Protein AF-A0A7C2ER13-F1 (afdb_monomer)

Secondary structure (DSSP, 8-state):
-HHHHS---GGG------TTSS-SS-SSSHHHHHHHS--------HHHHHHS------PPPP--PPPPPPP-

Mean predicted aligned error: 13.24 Å

Structure (mmCIF, N/CA/C/O backbone):
data_AF-A0A7C2ER13-F1
#
_entry.id   AF-A0A7C2ER13-F1
#
loop_
_atom_site.group_PDB
_atom_site.id
_atom_site.type_symbol
_atom_site.label_atom_id
_atom_site.label_alt_id
_atom_site.label_comp_id
_atom_site.label_asym_id
_atom_site.label_entity_id
_atom_site.label_seq_id
_atom_site.pdbx_PDB_ins_code
_atom_site.Cartn_x
_atom_site.Cartn_y
_atom_site.Cartn_z
_atom_site.occupancy
_atom_site.B_iso_or_equiv
_atom_site.auth_seq_id
_atom_site.auth_comp_id
_atom_site.auth_asym_id
_atom_site.auth_atom_id
_atom_site.pdbx_PDB_model_num
ATOM 1 N N . LEU A 1 1 ? 1.084 -8.785 12.365 1.00 79.12 1 LEU A N 1
ATOM 2 C CA . LEU A 1 1 ? 1.963 -7.683 12.816 1.00 79.12 1 LEU A CA 1
ATOM 3 C C . LEU A 1 1 ? 1.147 -6.478 13.312 1.00 79.12 1 LEU A C 1
ATOM 5 O O . LEU A 1 1 ? 1.018 -6.346 14.517 1.00 79.12 1 LEU A O 1
ATOM 9 N N . PHE A 1 2 ? 0.523 -5.671 12.442 1.00 83.69 2 PHE A N 1
ATOM 10 C CA . PHE A 1 2 ? -0.176 -4.427 12.831 1.00 83.69 2 PHE A CA 1
ATOM 11 C C . PHE A 1 2 ? -1.304 -4.598 13.859 1.00 83.69 2 PHE A C 1
ATOM 13 O O . PHE A 1 2 ? -1.278 -3.946 14.897 1.00 83.69 2 PHE A O 1
ATOM 20 N N . ALA A 1 3 ? -2.228 -5.537 13.637 1.00 81.75 3 ALA A N 1
ATOM 21 C CA . ALA A 1 3 ? -3.318 -5.774 14.588 1.00 81.75 3 ALA A CA 1
ATOM 22 C C . ALA A 1 3 ? -2.865 -6.425 15.905 1.00 81.75 3 ALA A C 1
ATOM 24 O O . ALA A 1 3 ? -3.344 -6.062 16.969 1.00 81.75 3 ALA A O 1
ATOM 25 N N . GLY A 1 4 ? -1.950 -7.398 15.838 1.00 84.62 4 GLY A N 1
ATOM 26 C CA . GLY A 1 4 ? -1.576 -8.209 17.005 1.00 84.62 4 GLY A CA 1
ATOM 27 C C . GLY A 1 4 ? -0.424 -7.650 17.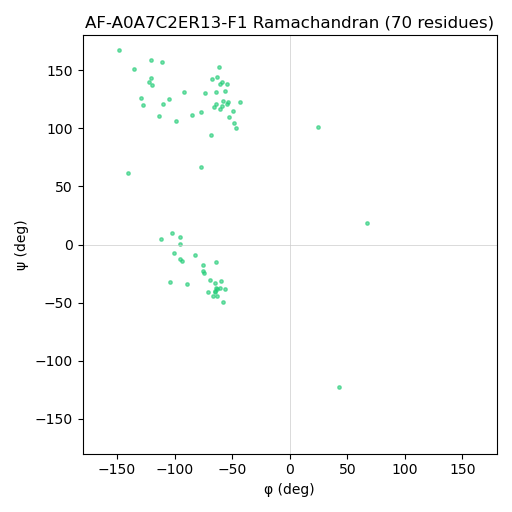842 1.00 84.62 4 GLY A C 1
ATOM 28 O O . GLY A 1 4 ? -0.411 -7.832 19.049 1.00 84.62 4 GLY A O 1
ATOM 29 N N . ARG A 1 5 ? 0.552 -6.983 17.213 1.00 89.75 5 ARG A N 1
ATOM 30 C CA . ARG A 1 5 ? 1.769 -6.486 17.881 1.00 89.75 5 ARG A CA 1
ATOM 31 C C . ARG A 1 5 ? 1.737 -4.982 18.132 1.00 89.75 5 ARG A C 1
ATOM 33 O O . ARG A 1 5 ? 2.314 -4.532 19.110 1.00 89.75 5 ARG A O 1
ATOM 40 N N . TYR A 1 6 ? 1.084 -4.222 17.255 1.00 88.94 6 TYR A N 1
ATOM 41 C CA . TYR A 1 6 ? 1.080 -2.756 17.306 1.00 88.94 6 TYR A CA 1
ATOM 42 C C . TYR A 1 6 ? -0.284 -2.157 17.666 1.00 88.94 6 TYR A C 1
ATOM 44 O O . TYR A 1 6 ? -0.432 -0.942 17.663 1.00 88.94 6 TYR A O 1
ATOM 52 N N . GLY A 1 7 ? -1.281 -2.991 17.983 1.00 90.06 7 GLY A N 1
ATOM 53 C CA . GLY A 1 7 ? -2.572 -2.534 18.499 1.00 90.06 7 GLY A CA 1
ATOM 54 C C . GLY A 1 7 ? -3.425 -1.737 17.508 1.00 90.06 7 GLY A C 1
ATOM 55 O O . GLY A 1 7 ? -4.343 -1.049 17.938 1.00 90.06 7 GLY A O 1
ATOM 56 N N . VAL A 1 8 ? -3.156 -1.817 16.198 1.00 88.81 8 VAL A N 1
ATOM 57 C CA . VAL A 1 8 ? -3.972 -1.138 15.177 1.00 88.81 8 VAL A CA 1
ATOM 58 C C . VAL A 1 8 ? -5.271 -1.929 14.962 1.00 88.81 8 VAL A C 1
ATOM 60 O O . VAL A 1 8 ? -5.209 -3.059 14.462 1.00 88.81 8 VAL A O 1
ATOM 63 N N . PRO A 1 9 ? -6.458 -1.391 15.311 1.00 91.50 9 PRO A N 1
ATOM 64 C CA . PRO A 1 9 ? -7.712 -2.126 15.166 1.00 91.50 9 PRO A CA 1
ATOM 65 C C . PRO A 1 9 ? -7.978 -2.498 13.706 1.00 91.50 9 PRO A C 1
ATOM 67 O O . PRO A 1 9 ? -7.812 -1.674 12.809 1.00 91.50 9 PRO A O 1
ATOM 70 N N . ARG A 1 10 ? -8.454 -3.725 13.453 1.00 88.38 10 ARG A N 1
ATOM 71 C CA . ARG A 1 10 ? -8.756 -4.192 12.084 1.00 88.38 10 ARG A CA 1
ATOM 72 C C . ARG A 1 10 ? -9.812 -3.342 11.383 1.00 88.38 10 ARG A C 1
ATOM 74 O O . ARG A 1 10 ? -9.726 -3.165 10.178 1.00 88.38 10 ARG A O 1
ATOM 81 N N . SER A 1 11 ? -10.753 -2.783 12.140 1.00 91.69 11 SER A N 1
ATOM 82 C CA . SER A 1 11 ? -11.781 -1.865 11.639 1.00 91.69 11 SER A CA 1
ATOM 83 C C . SER A 1 11 ? -11.228 -0.548 11.084 1.00 91.69 11 SER A C 1
ATOM 85 O O . SER A 1 11 ? -11.951 0.160 10.396 1.00 91.69 11 SER A O 1
ATOM 87 N N . ARG A 1 12 ? -9.962 -0.212 11.368 1.00 89.12 12 ARG A N 1
ATOM 88 C CA . ARG A 1 12 ? -9.265 0.979 10.856 1.00 89.12 12 ARG A CA 1
ATOM 89 C C . ARG A 1 12 ? -8.29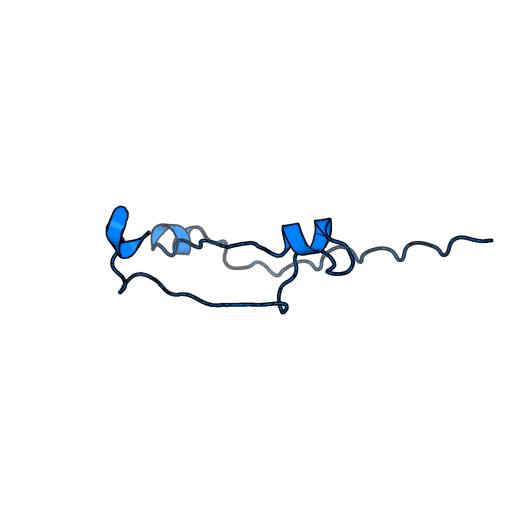0 0.668 9.718 1.00 89.12 12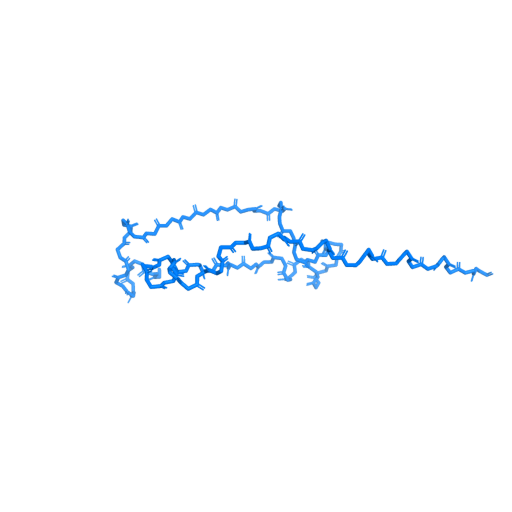 ARG A C 1
ATOM 91 O O . ARG A 1 12 ? -7.492 1.525 9.357 1.00 89.12 12 ARG A O 1
ATOM 98 N N . MET A 1 13 ? -8.304 -0.552 9.182 1.00 88.62 13 MET A N 1
ATOM 99 C CA . MET A 1 13 ? -7.398 -0.970 8.113 1.00 88.62 13 MET A CA 1
ATOM 100 C C . MET A 1 13 ? -8.186 -1.388 6.873 1.00 88.62 13 MET A C 1
ATOM 102 O O . MET A 1 13 ? -9.158 -2.132 6.971 1.00 88.62 13 MET A O 1
ATOM 106 N N . SER A 1 14 ? -7.706 -0.961 5.708 1.00 89.44 14 SER A N 1
ATOM 107 C CA . SER A 1 14 ? -8.106 -1.480 4.401 1.00 89.44 14 SER A CA 1
ATOM 108 C C . SER A 1 14 ? -6.870 -2.041 3.701 1.00 89.44 14 SER A C 1
ATOM 110 O O . SER A 1 14 ? -5.772 -1.512 3.873 1.00 89.44 14 SER A O 1
ATOM 112 N N . ILE A 1 15 ? -7.029 -3.140 2.965 1.00 88.81 15 ILE A N 1
ATOM 113 C CA . ILE A 1 15 ? -5.935 -3.818 2.262 1.00 88.81 15 ILE A CA 1
ATOM 114 C C . ILE A 1 15 ? -6.374 -4.030 0.818 1.00 88.81 15 ILE A C 1
ATOM 116 O O . ILE A 1 15 ? -7.416 -4.635 0.574 1.00 88.81 15 ILE A O 1
ATOM 120 N N . ALA A 1 16 ? -5.553 -3.574 -0.121 1.00 88.31 16 ALA A N 1
ATOM 121 C CA . ALA A 1 16 ? -5.705 -3.840 -1.544 1.00 88.31 16 ALA A CA 1
ATOM 122 C C . ALA A 1 16 ? -4.435 -4.517 -2.070 1.00 88.31 16 ALA A C 1
ATOM 124 O O . ALA A 1 16 ? -3.325 -4.160 -1.674 1.00 88.31 16 ALA A O 1
ATOM 125 N N . ALA A 1 17 ? -4.602 -5.506 -2.947 1.00 85.81 17 ALA A N 1
ATOM 126 C CA . ALA A 1 17 ? -3.501 -6.190 -3.612 1.00 85.81 17 ALA A CA 1
ATOM 127 C C . ALA A 1 17 ? -3.497 -5.799 -5.091 1.00 85.81 17 ALA A C 1
ATOM 129 O O . ALA A 1 17 ? -4.478 -6.034 -5.792 1.00 85.81 17 ALA A O 1
ATOM 130 N N . TYR A 1 18 ? -2.395 -5.210 -5.553 1.00 81.62 18 TYR A N 1
ATOM 131 C CA . TYR A 1 18 ? -2.281 -4.689 -6.919 1.00 81.62 18 TYR A CA 1
ATOM 132 C C . TYR A 1 18 ? -1.527 -5.610 -7.883 1.00 81.62 18 TYR A C 1
ATOM 134 O O . TYR A 1 18 ? -1.554 -5.350 -9.083 1.00 81.62 18 TYR A O 1
ATOM 142 N N . ALA A 1 19 ? -0.925 -6.698 -7.384 1.00 81.56 19 ALA A N 1
ATOM 143 C CA . ALA A 1 19 ? -0.144 -7.653 -8.176 1.00 81.56 19 ALA A CA 1
ATOM 144 C C . ALA A 1 19 ? 0.763 -6.918 -9.188 1.00 81.56 19 ALA A C 1
ATOM 146 O O . ALA A 1 19 ? 1.524 -6.036 -8.792 1.00 81.56 19 ALA A O 1
ATOM 147 N N . ASP A 1 20 ? 0.617 -7.216 -10.477 1.00 76.12 20 ASP A N 1
ATOM 148 C CA . ASP A 1 20 ? 1.461 -6.681 -11.549 1.00 76.12 20 ASP A CA 1
ATOM 149 C C . ASP A 1 20 ? 0.860 -5.440 -12.235 1.00 76.12 20 ASP A C 1
ATOM 151 O O . ASP A 1 20 ? 1.396 -4.962 -13.230 1.00 76.12 20 ASP A O 1
ATOM 155 N N . ASN A 1 21 ? -0.252 -4.899 -11.722 1.00 79.06 21 ASN A N 1
ATOM 156 C CA . ASN A 1 21 ? -0.985 -3.801 -12.369 1.00 79.06 21 ASN A CA 1
ATOM 157 C C . ASN A 1 21 ? -0.398 -2.409 -12.083 1.00 79.06 21 ASN A C 1
ATOM 159 O O . ASN A 1 21 ? -0.838 -1.427 -12.673 1.00 79.06 21 ASN A O 1
ATOM 163 N N . ALA A 1 22 ? 0.569 -2.308 -11.168 1.00 77.75 22 ALA A N 1
ATOM 164 C CA . ALA A 1 22 ? 1.225 -1.049 -10.813 1.00 77.75 22 ALA A CA 1
ATOM 165 C C . ALA A 1 22 ? 2.742 -1.238 -10.593 1.00 77.75 22 ALA A C 1
ATOM 167 O O . ALA A 1 22 ? 3.239 -1.030 -9.476 1.00 77.75 22 ALA A O 1
ATOM 168 N N . PRO A 1 23 ? 3.505 -1.668 -11.613 1.00 82.50 23 PRO A N 1
ATOM 169 C CA . PRO A 1 23 ? 4.950 -1.806 -11.490 1.00 82.50 23 PRO A CA 1
ATOM 170 C C . PRO A 1 23 ? 5.609 -0.425 -11.346 1.00 82.50 23 PRO A C 1
ATOM 172 O O . PRO A 1 23 ? 5.183 0.540 -11.974 1.00 82.50 23 PRO A O 1
ATOM 175 N N . VAL A 1 24 ? 6.646 -0.324 -10.512 1.00 83.56 24 VAL A N 1
ATOM 176 C CA . VAL A 1 24 ? 7.514 0.876 -10.454 1.00 83.56 24 VAL A CA 1
ATOM 177 C C . VAL A 1 24 ? 8.733 0.739 -11.355 1.00 83.56 24 VAL A C 1
ATOM 179 O O . VAL A 1 24 ? 9.414 1.726 -11.613 1.00 83.56 24 VAL A O 1
ATOM 182 N N . ASP A 1 25 ? 9.013 -0.477 -11.821 1.00 85.75 25 ASP A N 1
ATOM 183 C CA . ASP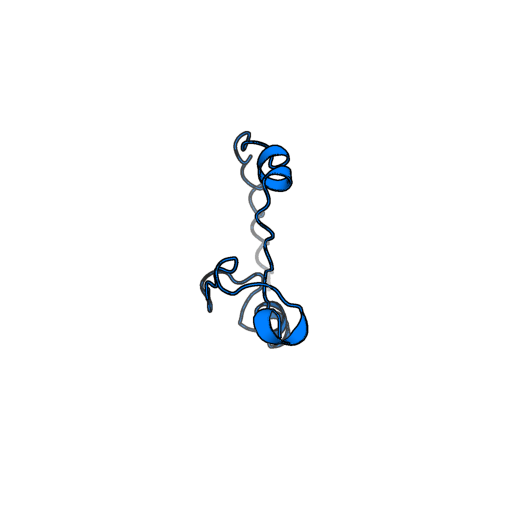 A 1 25 ? 10.103 -0.796 -12.734 1.00 85.75 25 ASP A CA 1
ATOM 184 C C . ASP A 1 25 ? 9.726 -1.982 -13.642 1.00 85.75 25 ASP A C 1
ATOM 186 O O . ASP A 1 25 ? 8.744 -2.684 -13.385 1.00 85.75 25 ASP A O 1
ATOM 190 N N . GLY A 1 26 ? 10.495 -2.230 -14.702 1.00 85.81 26 GLY A N 1
ATOM 191 C CA . GLY A 1 26 ? 10.290 -3.370 -15.601 1.00 85.81 26 GLY A CA 1
ATOM 192 C C . GLY A 1 26 ? 10.425 -4.727 -14.892 1.00 85.81 26 GLY A C 1
ATOM 193 O O . GLY A 1 26 ? 11.147 -4.864 -13.909 1.00 85.81 26 GLY A O 1
ATOM 194 N N . ASN A 1 27 ? 9.747 -5.759 -15.402 1.00 85.69 27 ASN A N 1
ATOM 195 C CA . ASN A 1 27 ? 9.778 -7.118 -14.831 1.00 85.69 27 ASN A CA 1
ATOM 196 C C . ASN A 1 27 ? 10.807 -8.054 -15.496 1.00 85.69 27 ASN A C 1
ATOM 198 O O . ASN A 1 27 ? 10.920 -9.218 -15.106 1.00 85.69 27 ASN A O 1
ATOM 202 N N . ASP A 1 28 ? 11.558 -7.561 -16.480 1.00 88.50 28 ASP A N 1
ATOM 203 C CA . ASP A 1 28 ? 12.459 -8.382 -17.299 1.00 88.50 28 ASP A CA 1
ATOM 204 C C . ASP A 1 28 ? 13.735 -8.797 -16.552 1.00 88.50 28 ASP A C 1
ATOM 206 O O . ASP A 1 28 ? 14.348 -9.816 -16.868 1.00 88.50 28 ASP A O 1
ATOM 210 N N . THR A 1 29 ? 14.132 -8.031 -15.532 1.00 91.12 29 THR A N 1
ATOM 211 C CA . THR A 1 29 ? 15.330 -8.286 -14.722 1.00 91.12 29 THR A CA 1
ATOM 212 C C . THR A 1 29 ? 14.963 -8.708 -13.301 1.00 91.12 29 THR A C 1
ATOM 214 O O . THR A 1 29 ? 13.872 -8.416 -12.801 1.00 91.12 29 THR A O 1
ATOM 217 N N . GLU A 1 30 ? 15.870 -9.412 -12.614 1.00 89.25 30 GLU A N 1
ATOM 218 C CA . GLU A 1 30 ? 15.663 -9.743 -11.196 1.00 89.25 30 GLU A CA 1
ATOM 219 C C . GLU A 1 30 ? 15.629 -8.473 -10.341 1.00 89.25 30 GLU A C 1
ATOM 221 O O . GLU A 1 30 ? 14.813 -8.369 -9.428 1.00 89.25 30 GLU A O 1
ATOM 226 N N . GLU A 1 31 ? 16.454 -7.483 -10.672 1.00 85.25 31 GLU A N 1
ATOM 227 C CA . GLU A 1 31 ? 16.515 -6.196 -9.985 1.00 85.25 31 GLU A CA 1
ATOM 228 C C . GLU A 1 31 ? 15.192 -5.428 -10.110 1.00 85.25 31 GLU A C 1
ATOM 230 O O . GLU A 1 31 ? 14.688 -4.907 -9.112 1.00 85.25 31 GLU A O 1
ATOM 235 N N . GLY A 1 32 ? 14.596 -5.397 -11.305 1.00 87.69 32 GLY A N 1
ATOM 236 C CA . GLY A 1 32 ? 13.306 -4.749 -11.544 1.00 87.69 32 GLY A CA 1
ATOM 237 C C . GLY A 1 32 ? 12.159 -5.462 -10.820 1.00 87.69 32 GLY A C 1
ATOM 238 O O . GLY A 1 32 ? 11.391 -4.835 -10.083 1.00 87.69 32 GLY A O 1
ATOM 239 N N . ARG A 1 33 ? 12.124 -6.804 -10.873 1.00 86.75 33 ARG A N 1
ATOM 240 C CA . ARG A 1 33 ? 11.177 -7.608 -10.074 1.00 86.75 33 ARG A CA 1
ATOM 241 C C . ARG A 1 33 ? 11.361 -7.399 -8.572 1.00 86.75 33 ARG A C 1
ATOM 243 O O . ARG A 1 33 ? 10.373 -7.358 -7.839 1.00 86.75 33 ARG A O 1
ATOM 250 N N . ALA A 1 34 ? 12.595 -7.244 -8.096 1.00 88.38 34 ALA A N 1
ATOM 251 C CA . ALA A 1 34 ? 12.871 -6.959 -6.692 1.00 88.38 34 ALA A CA 1
ATOM 252 C C . ALA A 1 34 ? 12.293 -5.611 -6.251 1.00 88.38 34 ALA A C 1
ATOM 254 O O . ALA A 1 34 ? 11.738 -5.535 -5.155 1.00 88.38 34 ALA A O 1
ATOM 255 N N . ARG A 1 35 ? 12.342 -4.584 -7.107 1.00 86.00 35 ARG A N 1
ATOM 256 C CA . ARG A 1 35 ? 11.715 -3.279 -6.832 1.00 86.00 35 ARG A CA 1
ATOM 257 C C . ARG A 1 35 ? 10.187 -3.331 -6.838 1.00 86.00 35 ARG A C 1
ATOM 259 O O . ARG A 1 35 ? 9.551 -2.596 -6.086 1.00 86.00 35 ARG A O 1
ATOM 266 N N . ASN A 1 36 ? 9.593 -4.224 -7.626 1.00 86.94 36 ASN A N 1
ATOM 267 C CA . ASN A 1 36 ? 8.139 -4.398 -7.670 1.00 86.94 36 ASN A CA 1
ATOM 268 C C . ASN A 1 36 ? 7.568 -5.142 -6.447 1.00 86.94 36 ASN A C 1
ATOM 270 O O . ASN A 1 36 ? 6.382 -5.002 -6.153 1.00 86.94 36 ASN A O 1
ATOM 274 N N . ARG A 1 37 ? 8.395 -5.857 -5.668 1.00 88.12 37 ARG A N 1
ATOM 275 C CA . ARG A 1 37 ? 8.005 -6.475 -4.385 1.00 88.12 37 ARG A CA 1
ATOM 276 C C . ARG A 1 37 ? 7.924 -5.428 -3.262 1.00 88.12 37 ARG A C 1
ATOM 278 O O . ARG A 1 37 ? 8.724 -5.452 -2.327 1.00 88.12 37 ARG A O 1
ATOM 285 N N . ARG A 1 38 ? 6.960 -4.505 -3.350 1.00 87.31 38 ARG A N 1
ATOM 286 C CA . ARG A 1 38 ? 6.770 -3.402 -2.388 1.00 87.31 38 ARG A CA 1
ATOM 287 C C . ARG A 1 38 ? 5.401 -3.427 -1.706 1.00 87.31 38 ARG A C 1
ATOM 289 O O . ARG A 1 38 ? 4.452 -4.024 -2.207 1.00 87.31 38 ARG A O 1
ATOM 296 N N . VAL A 1 39 ? 5.319 -2.766 -0.553 1.00 87.25 39 VAL A N 1
ATOM 297 C CA . VAL A 1 39 ? 4.074 -2.525 0.188 1.00 87.25 39 VAL A CA 1
ATOM 298 C C . VAL A 1 39 ? 3.985 -1.034 0.477 1.00 87.25 39 VAL A C 1
ATOM 300 O O . VAL A 1 39 ? 4.848 -0.499 1.170 1.00 87.25 39 VAL A O 1
ATOM 303 N N . ASP A 1 40 ? 2.926 -0.396 -0.012 1.00 86.88 40 ASP A N 1
ATOM 304 C CA . ASP A 1 40 ? 2.635 1.006 0.274 1.00 86.88 40 ASP A CA 1
ATOM 3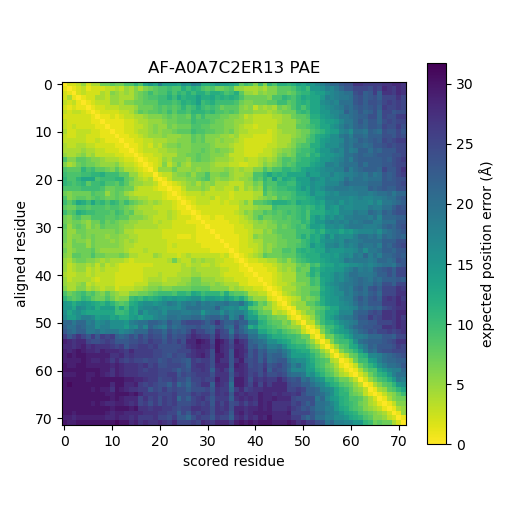05 C C . ASP A 1 40 ? 1.722 1.093 1.507 1.00 86.88 40 ASP A C 1
ATOM 307 O O . ASP A 1 40 ? 0.717 0.383 1.610 1.00 86.88 40 ASP A O 1
ATOM 311 N N . ILE A 1 41 ? 2.080 1.945 2.471 1.00 87.19 41 ILE A N 1
ATOM 312 C CA . ILE A 1 41 ? 1.291 2.180 3.688 1.00 87.19 41 ILE A CA 1
ATOM 313 C C . ILE A 1 41 ? 0.778 3.615 3.648 1.00 87.19 41 ILE A 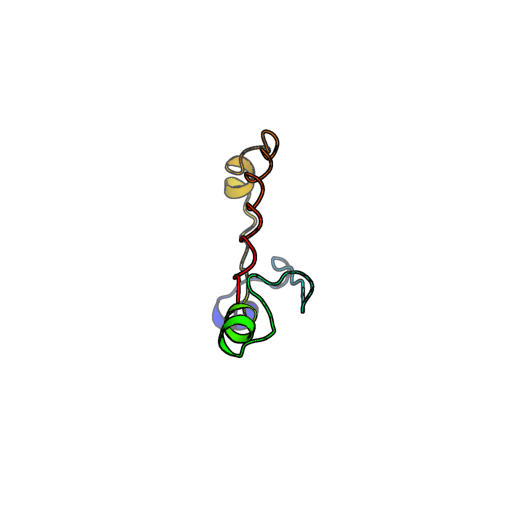C 1
ATOM 315 O O . ILE A 1 41 ? 1.549 4.558 3.806 1.00 87.19 41 ILE A O 1
ATOM 319 N N . ILE A 1 42 ? -0.532 3.769 3.465 1.00 85.75 42 ILE A N 1
ATOM 320 C CA . ILE A 1 42 ? -1.204 5.069 3.403 1.00 85.75 42 ILE A CA 1
ATOM 321 C C . ILE A 1 42 ? -1.947 5.298 4.722 1.00 85.75 42 ILE A C 1
ATOM 323 O O . ILE A 1 42 ? -2.756 4.466 5.139 1.00 85.75 42 ILE A O 1
ATOM 327 N N . LEU A 1 43 ? -1.673 6.423 5.386 1.00 86.69 43 LEU A N 1
ATOM 328 C CA . LEU A 1 43 ? -2.346 6.816 6.622 1.00 86.69 43 LEU A CA 1
ATOM 329 C C . LEU A 1 43 ? -3.461 7.819 6.321 1.00 86.69 43 LEU A C 1
ATOM 331 O O . LEU A 1 43 ? -3.205 8.997 6.089 1.00 86.69 43 LEU A O 1
ATOM 335 N N . LEU A 1 44 ? -4.705 7.356 6.398 1.00 85.56 44 LEU A N 1
ATOM 336 C CA . LEU A 1 44 ? -5.875 8.220 6.288 1.00 85.56 44 LEU A CA 1
ATOM 337 C C . LEU A 1 44 ? -6.180 8.825 7.661 1.00 85.56 44 LEU A C 1
ATOM 339 O O . LEU A 1 44 ? -6.563 8.122 8.597 1.00 85.56 44 LEU A O 1
ATOM 343 N N . SER A 1 45 ? -5.982 10.132 7.789 1.00 82.38 45 SER A N 1
ATOM 344 C CA . SER A 1 45 ? -6.317 10.899 8.989 1.00 82.38 45 SER A CA 1
ATOM 345 C C . SER A 1 45 ? -7.021 12.186 8.589 1.00 82.38 45 SER A C 1
ATOM 347 O O . SER A 1 45 ? -6.748 12.720 7.518 1.00 82.38 45 SER A O 1
ATOM 349 N N . GLU A 1 46 ? -7.896 12.708 9.446 1.00 76.69 46 GLU A N 1
ATOM 350 C CA . GLU A 1 46 ? -8.592 13.976 9.181 1.00 76.69 46 GLU A CA 1
ATOM 351 C C . GLU A 1 46 ? -7.600 15.117 8.917 1.00 76.69 46 GLU A C 1
ATOM 353 O O . GLU A 1 46 ? -7.795 15.901 7.997 1.00 76.69 46 GLU A O 1
ATOM 358 N N . VAL A 1 47 ? -6.478 15.145 9.644 1.00 73.31 47 VAL A N 1
ATOM 359 C CA . VAL A 1 47 ? -5.388 16.112 9.438 1.00 73.31 47 VAL A CA 1
ATOM 360 C C . VAL A 1 47 ? -4.709 15.925 8.077 1.00 73.31 47 VAL A C 1
ATOM 362 O O . VAL A 1 47 ? -4.407 16.907 7.409 1.00 73.31 47 VAL A O 1
ATOM 365 N N . GLY A 1 48 ? -4.503 14.678 7.644 1.00 65.75 48 GLY A N 1
ATOM 366 C CA . GLY A 1 48 ? -3.946 14.367 6.325 1.00 65.75 48 GLY A CA 1
ATOM 367 C C . GLY A 1 48 ? -4.867 14.804 5.188 1.00 65.75 48 GLY A C 1
ATOM 368 O O . GLY A 1 48 ? -4.399 15.414 4.238 1.00 65.75 48 GLY A O 1
ATOM 369 N N . VAL A 1 49 ? -6.179 14.596 5.331 1.00 64.25 49 VAL A N 1
ATOM 370 C CA . VAL A 1 49 ? -7.185 14.997 4.330 1.00 64.25 49 VAL A CA 1
ATOM 371 C C . VAL A 1 49 ? -7.255 16.519 4.160 1.00 64.25 49 VAL A C 1
ATOM 373 O O . VAL A 1 49 ? -7.494 16.988 3.055 1.00 64.25 49 VAL A O 1
ATOM 376 N N . GLN A 1 50 ? -7.020 17.302 5.219 1.00 62.00 50 GLN A N 1
ATOM 377 C CA . GLN A 1 50 ? -6.944 18.770 5.115 1.00 62.00 50 GLN A CA 1
ATOM 378 C C . GLN A 1 50 ? -5.628 19.265 4.488 1.00 62.00 50 GLN A C 1
ATOM 380 O O . GLN A 1 50 ? -5.572 20.388 3.994 1.00 62.00 50 GLN A O 1
ATOM 385 N N . ALA A 1 51 ? -4.566 18.455 4.547 1.00 61.41 51 ALA A N 1
ATOM 386 C CA . ALA A 1 51 ? -3.240 18.784 4.025 1.00 61.41 51 ALA A CA 1
ATOM 387 C C . ALA A 1 51 ? -2.996 18.248 2.605 1.00 61.41 51 ALA A C 1
ATOM 389 O O . ALA A 1 51 ? -2.015 18.650 1.978 1.00 61.41 51 ALA A O 1
ATOM 390 N N . GLU A 1 52 ? -3.856 17.361 2.090 1.00 57.03 52 GLU A N 1
ATOM 391 C CA . GLU A 1 52 ? -3.803 16.976 0.683 1.00 57.03 52 GLU A CA 1
ATOM 392 C C . GLU A 1 52 ? -4.167 18.197 -0.169 1.00 57.03 52 GLU A C 1
ATOM 394 O O . GLU A 1 52 ? -5.274 18.729 -0.037 1.00 57.03 52 GLU A O 1
ATOM 399 N N . PRO A 1 53 ? -3.263 18.684 -1.038 1.00 61.47 53 PRO A N 1
ATOM 400 C CA . PRO A 1 53 ? -3.638 19.721 -1.976 1.00 61.47 53 PRO A CA 1
ATOM 401 C C . PRO A 1 53 ? -4.751 19.153 -2.855 1.00 61.47 53 PRO A C 1
ATOM 403 O O . PRO A 1 53 ? -4.537 18.182 -3.581 1.00 61.47 53 PRO A O 1
ATOM 406 N N . HIS A 1 54 ? -5.945 19.752 -2.790 1.00 56.47 54 HIS A N 1
ATOM 407 C CA . HIS A 1 54 ? -6.969 19.535 -3.805 1.00 56.47 54 HIS A CA 1
ATOM 408 C C . HIS A 1 54 ? -6.299 19.740 -5.157 1.00 56.47 54 HIS A C 1
ATOM 410 O O . HIS A 1 54 ? -5.790 20.825 -5.430 1.00 56.47 54 HIS A O 1
ATOM 416 N N . THR A 1 55 ? -6.217 18.663 -5.934 1.00 48.44 55 THR A N 1
ATOM 417 C CA . THR A 1 55 ? -5.474 18.572 -7.183 1.00 48.44 55 THR A CA 1
ATOM 418 C C . THR A 1 55 ? -5.763 19.784 -8.063 1.00 48.44 55 THR A C 1
ATOM 420 O O . THR A 1 55 ? -6.787 19.845 -8.737 1.00 48.44 55 THR A O 1
ATOM 423 N N . ALA A 1 56 ? -4.844 20.750 -8.066 1.00 54.09 56 ALA A N 1
ATOM 424 C CA . ALA A 1 56 ? -4.612 21.578 -9.230 1.00 54.09 56 ALA A CA 1
ATOM 425 C C . ALA A 1 56 ? -3.998 20.623 -10.253 1.00 54.09 56 ALA A C 1
ATOM 427 O O . ALA A 1 56 ? -2.834 20.255 -10.140 1.00 54.09 56 ALA A O 1
ATOM 428 N N . GLU A 1 57 ? -4.882 20.084 -11.089 1.00 52.25 57 GLU A N 1
ATOM 429 C CA . GLU A 1 57 ? -4.651 19.582 -12.440 1.00 52.25 57 GLU A CA 1
ATOM 430 C C . GLU A 1 57 ? -3.208 19.146 -12.714 1.00 52.25 57 GLU A C 1
ATOM 432 O O . GLU A 1 57 ? -2.322 19.969 -12.929 1.00 52.25 57 GLU A O 1
ATOM 437 N N . ALA A 1 58 ? -2.987 17.829 -12.680 1.00 51.38 58 ALA A N 1
ATOM 438 C CA . ALA A 1 58 ? -1.735 17.209 -13.072 1.00 51.38 58 ALA A CA 1
ATOM 439 C C . ALA A 1 58 ? -1.282 17.761 -14.431 1.00 51.38 58 ALA A C 1
ATOM 441 O O . ALA A 1 58 ? -1.823 17.397 -15.476 1.00 51.38 58 ALA A O 1
ATOM 442 N N . GLU A 1 59 ? -0.280 18.636 -14.407 1.00 49.75 59 GLU A N 1
ATOM 443 C CA . GLU A 1 59 ? 0.495 18.960 -15.589 1.00 49.75 59 GLU A CA 1
ATOM 444 C C . GLU A 1 59 ? 1.084 17.628 -16.084 1.00 49.75 59 GLU A C 1
ATOM 446 O O . GLU A 1 59 ? 1.688 16.892 -15.289 1.00 49.75 59 GLU A O 1
ATOM 451 N N . PRO A 1 60 ? 0.825 17.227 -17.341 1.00 58.56 60 PRO A N 1
ATOM 452 C CA . PRO A 1 60 ? 1.299 15.947 -17.834 1.00 58.56 60 PRO A CA 1
ATOM 453 C C . PRO A 1 60 ? 2.827 15.918 -17.712 1.00 58.56 60 PRO A C 1
ATOM 455 O O . PRO A 1 60 ? 3.475 16.934 -17.979 1.00 58.56 60 PRO A O 1
ATOM 458 N N . PRO A 1 61 ? 3.426 14.782 -17.309 1.00 65.56 61 PRO A N 1
ATOM 459 C CA . PRO A 1 61 ? 4.876 14.679 -17.262 1.00 65.56 61 PRO A CA 1
ATOM 460 C C . PRO A 1 61 ? 5.433 15.049 -18.645 1.00 65.56 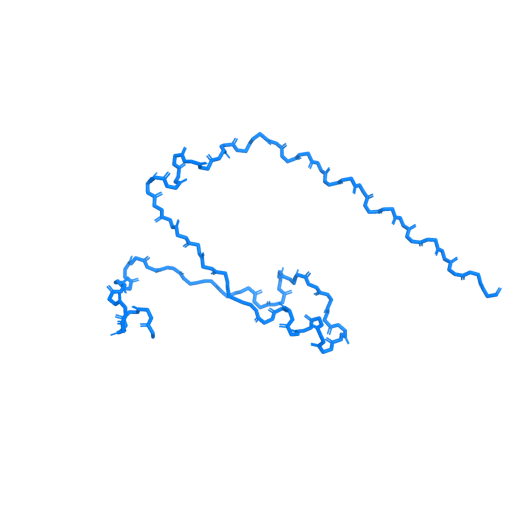61 PRO A C 1
ATOM 462 O O . PRO A 1 61 ? 4.843 14.633 -19.652 1.00 65.56 61 PRO A O 1
ATOM 465 N N . PRO A 1 62 ? 6.531 15.827 -18.730 1.00 58.19 62 PRO A N 1
ATOM 466 C CA . PRO A 1 62 ? 7.148 16.129 -20.012 1.00 58.19 62 PRO A CA 1
ATOM 467 C C . PRO A 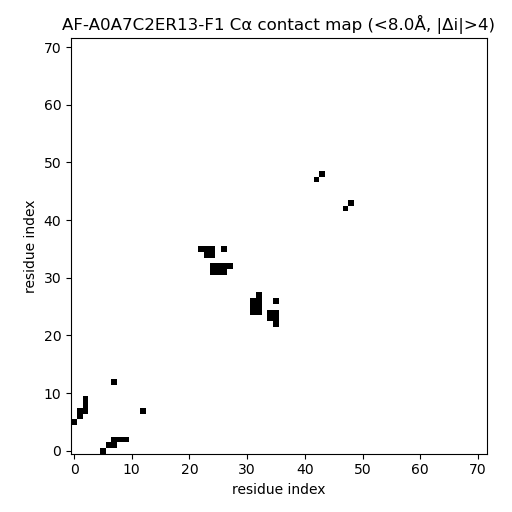1 62 ? 7.430 14.799 -20.703 1.00 58.19 62 PRO A C 1
ATOM 469 O O . PRO A 1 62 ? 8.045 13.904 -20.118 1.00 58.19 62 PRO A O 1
ATOM 472 N N . ALA A 1 63 ? 6.864 14.653 -21.903 1.00 60.06 63 ALA A N 1
ATOM 473 C CA . ALA A 1 63 ? 6.906 13.439 -22.696 1.00 60.06 63 ALA A CA 1
ATOM 474 C C . ALA A 1 63 ? 8.317 12.846 -22.657 1.00 60.06 63 ALA A C 1
ATOM 476 O O . ALA A 1 63 ? 9.283 13.523 -23.005 1.00 60.06 63 ALA A O 1
ATOM 477 N N . ALA A 1 64 ? 8.428 11.594 -22.207 1.00 59.09 64 ALA A N 1
ATOM 478 C CA . ALA A 1 64 ? 9.668 10.844 -22.284 1.00 59.09 64 ALA A CA 1
ATOM 479 C C . ALA A 1 64 ? 10.153 10.883 -23.739 1.00 59.09 64 ALA A C 1
ATOM 481 O O . ALA A 1 64 ? 9.519 10.308 -24.627 1.00 59.09 64 ALA A O 1
ATOM 482 N N . GLU A 1 65 ? 11.239 11.616 -23.985 1.00 52.56 65 GLU A N 1
ATOM 483 C CA . GLU A 1 65 ? 11.851 11.696 -25.304 1.00 52.56 65 GLU A CA 1
ATOM 484 C C . GLU A 1 65 ? 12.190 10.273 -25.778 1.00 52.56 65 GLU A C 1
ATOM 486 O O . GLU A 1 65 ? 12.769 9.485 -25.018 1.00 52.56 65 GLU A O 1
ATOM 491 N N . PRO A 1 66 ? 11.830 9.894 -27.018 1.00 56.19 66 PRO A N 1
ATOM 492 C CA . PRO A 1 66 ? 12.173 8.582 -27.535 1.00 56.19 66 PRO A CA 1
ATOM 493 C C . PRO A 1 66 ? 13.697 8.464 -27.634 1.00 56.19 66 PRO A C 1
ATOM 495 O O . PRO A 1 66 ? 14.356 9.230 -28.337 1.00 56.19 66 PRO A O 1
ATOM 498 N N . LYS A 1 67 ? 14.259 7.476 -26.927 1.00 54.91 67 LYS A N 1
ATOM 499 C CA . LYS A 1 67 ? 15.681 7.119 -27.000 1.00 54.91 67 LYS A CA 1
ATOM 500 C C . LYS A 1 67 ? 16.036 6.858 -28.476 1.00 54.91 67 LYS A C 1
ATOM 502 O O . LYS A 1 67 ? 15.407 5.985 -29.082 1.00 54.91 67 LYS A O 1
ATOM 507 N N . PRO A 1 68 ? 16.990 7.592 -29.081 1.00 62.12 68 PRO A N 1
ATOM 508 C CA . PRO A 1 68 ? 17.297 7.421 -30.495 1.00 62.12 68 PRO A CA 1
ATOM 509 C C . PRO A 1 68 ? 17.832 6.003 -30.749 1.00 62.12 68 PRO A C 1
ATOM 511 O O . PRO A 1 68 ? 18.542 5.458 -29.896 1.00 62.12 68 PRO A O 1
ATOM 514 N N . PRO A 1 69 ? 17.504 5.382 -31.897 1.00 61.72 69 PRO A N 1
ATOM 515 C CA . PRO A 1 69 ? 17.966 4.036 -32.193 1.00 61.72 69 PRO A CA 1
ATOM 516 C C . PRO A 1 69 ? 19.492 4.025 -32.318 1.00 61.72 69 PRO A C 1
ATOM 518 O O . PRO A 1 69 ? 20.080 4.847 -33.026 1.00 61.72 69 PRO A O 1
ATOM 521 N N . ALA A 1 70 ? 20.129 3.074 -31.635 1.00 58.72 70 ALA A N 1
ATOM 522 C CA . ALA A 1 70 ? 21.543 2.787 -31.816 1.00 58.72 70 ALA A CA 1
ATOM 523 C C . ALA A 1 70 ? 21.783 2.399 -33.284 1.00 58.72 70 ALA A C 1
ATOM 525 O O . ALA A 1 70 ? 21.196 1.438 -33.782 1.00 58.72 70 ALA A O 1
ATOM 526 N N . ARG A 1 71 ? 22.620 3.166 -33.990 1.00 55.50 71 ARG A N 1
ATOM 527 C CA . ARG A 1 71 ? 23.132 2.759 -35.302 1.00 55.50 71 ARG A CA 1
ATOM 528 C C . ARG A 1 71 ? 24.177 1.658 -35.102 1.00 55.50 71 ARG A C 1
ATOM 530 O O . ARG A 1 71 ? 25.070 1.825 -34.274 1.00 55.50 71 ARG A O 1
ATOM 537 N N . HIS A 1 72 ? 24.021 0.568 -35.852 1.00 51.75 72 HIS A N 1
ATOM 538 C CA . HIS A 1 72 ? 25.054 -0.441 -36.092 1.00 51.75 72 HIS A CA 1
ATOM 539 C C . HIS A 1 72 ? 26.190 0.126 -36.945 1.00 51.75 72 HIS A C 1
ATOM 541 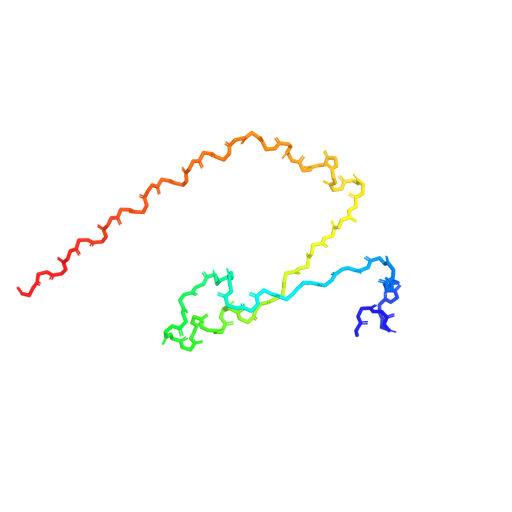O O . HIS A 1 72 ? 25.892 0.978 -37.818 1.00 51.75 72 HIS A O 1
#

Solvent-accessible surface area (backbone atoms only — not comparable to full-atom values): 5192 Å² total; per-residue (Å²): 100,57,56,80,74,67,68,43,59,68,92,80,60,86,86,84,86,62,83,83,80,69,61,84,48,59,73,90,42,72,69,28,42,55,64,49,72,68,82,89,85,83,81,90,41,78,71,48,62,73,65,50,74,78,79,77,68,82,74,74,75,79,74,80,73,78,80,75,80,84,79,130

Radius of gyration: 19.12 Å; Cα contacts (8 Å, |Δi|>4): 22; chains: 1; bounding box: 37×31×55 Å

pLDDT: mean 75.89, std 14.07, range [48.44, 91.69]

Foldseek 3Di:
DCVPPVVDDPVQDDDDDCDPVDQPADPPDPVSVVSRPDDDDDDDDPVVVVVPPPDPDPPDDDPDPPDDDDDD

Sequence (72 aa):
LFAGRYGVPRSRMSIAAYADNAPVDGNDTEEGRARNRRVDIILLSEVGVQAEPHTAEAEPPPAAEPKPPARH